Protein AF-0000000076760784 (afdb_homodimer)

InterPro domains:
  IPR011437 Domain of unknown function DUF1540 [PF07561] (29-71)

Organism: NCBI:txid411473

Secondary structure (DSSP, 8-state):
---------------S---------EEEEEE--TTBTTEETTTTEE-SS-EEEEESSSS--SGGGEEETT--B---TT-/---------------S---------EEEEEE--TTBTTEETTTTEE-SS-EEEEESSSS--SGGGEEETT--B---TT-

Solvent-accessible surface area (backbone atoms only — not comparable to full-atom values): 9172 Å² total; per-residue (Å²): 135,80,86,72,85,75,78,80,75,73,73,74,73,71,74,60,84,57,77,56,64,78,52,46,75,22,83,38,34,29,21,68,36,67,49,25,58,47,30,34,69,90,74,32,21,21,21,48,74,53,40,36,33,32,52,89,47,97,74,50,74,50,32,71,33,21,13,32,67,62,57,37,54,40,75,51,79,81,111,133,82,86,75,83,74,79,80,75,73,73,73,72,70,73,59,83,58,77,56,64,77,52,48,73,23,84,36,34,29,22,68,36,67,48,25,57,46,30,34,69,88,74,31,21,22,23,48,74,53,42,37,34,33,51,90,46,96,76,50,74,50,33,70,33,22,13,33,68,63,56,36,52,41,75,53,75,80,110

Radius of gyration: 18.4 Å; Cα contacts (8 Å, |Δi|>4): 297; chains: 2; bounding box: 39×58×46 Å

Foldseek 3Di:
DPDDPPDDPDPPPPPPVPVVVQLPFDPVAFACPPQFPQAPPVRRTGSDPDWDKAAPDPDDPDCVRIDTPNGDGPPPPPD/DPDDPPDDPDPPVPPPVPVVVQLPFDPVAFACPPQFPQAPPVRRGGSDPDWDKAAPDPDDPDCVRIDTPNGDGPPPPPD

pLDDT: mean 73.34, std 26.41, range [21.55, 97.25]

Sequence (158 aa):
MYRSPEPAAVTSFRTGAIIMEIKKKNSNIHCSVTQCKHNMVSENYCGLDCICVGTHESNPTVPECTNCDSFVKRCGTECMYRSPEPAAVTSFRTGAIIMEIKKKNSNIHCSVTQCKHNMVSENYCGLDCICVGTHESNPTVPECTNCDSFVKRCGTEC

Structure (mmCIF, N/CA/C/O backbone):
data_AF-0000000076760784-model_v1
#
loop_
_entity.id
_entity.type
_entity.pdbx_description
1 polymer 'DUF1540 domain-containing protein'
#
loop_
_atom_site.group_PDB
_atom_site.id
_atom_site.type_symbol
_atom_site.label_atom_id
_atom_site.label_alt_id
_atom_site.label_comp_id
_atom_site.label_asym_id
_atom_site.label_entity_id
_atom_site.label_seq_id
_atom_site.pdbx_PDB_ins_code
_atom_site.Cartn_x
_atom_site.Cartn_y
_atom_site.Cartn_z
_atom_site.occupancy
_atom_site.B_iso_or_equiv
_atom_site.auth_seq_id
_atom_site.auth_comp_id
_atom_site.auth_asym_id
_atom_site.auth_atom_id
_atom_site.pdbx_PDB_model_num
ATOM 1 N N . MET A 1 1 ? 0.09 34 -14.609 1 21.55 1 MET A N 1
ATOM 2 C CA . MET A 1 1 ? 0.521 33.844 -13.219 1 21.55 1 MET A CA 1
ATOM 3 C C . MET A 1 1 ? 0.169 32.469 -12.68 1 21.55 1 MET A C 1
ATOM 5 O O . MET A 1 1 ? -0.96 32 -12.836 1 21.55 1 MET A O 1
ATOM 9 N N . TYR A 1 2 ? 1.064 31.469 -12.578 1 28.69 2 TYR A N 1
ATOM 10 C CA . TYR A 1 2 ? 1.236 30.062 -12.203 1 28.69 2 TYR A CA 1
ATOM 11 C C . TYR A 1 2 ? 0.75 29.812 -10.781 1 28.69 2 TYR A C 1
ATOM 13 O O . TYR A 1 2 ? 0.917 30.672 -9.906 1 28.69 2 TYR A O 1
ATOM 21 N N . ARG A 1 3 ? -0.452 29.469 -10.594 1 30.78 3 ARG A N 1
ATOM 22 C CA . ARG A 1 3 ? -1.191 29.344 -9.336 1 30.78 3 ARG A CA 1
ATOM 23 C C . ARG A 1 3 ? -0.294 28.828 -8.219 1 30.78 3 ARG A C 1
ATOM 25 O O . ARG A 1 3 ? 0.49 27.891 -8.43 1 30.78 3 ARG A O 1
ATOM 32 N N . SER A 1 4 ? -0.049 29.688 -7.086 1 31.22 4 SER A N 1
ATOM 33 C CA . SER A 1 4 ? 0.659 29.797 -5.816 1 31.22 4 SER A CA 1
ATOM 34 C C . SER A 1 4 ? 0.425 28.562 -4.949 1 31.22 4 SER A C 1
ATOM 36 O O . SER A 1 4 ? -0.651 27.969 -4.992 1 31.22 4 SER A O 1
ATOM 38 N N . PRO A 1 5 ? 1.428 27.953 -4.438 1 36.75 5 PRO A N 1
ATOM 39 C CA . PRO A 1 5 ? 1.461 26.922 -3.387 1 36.75 5 PRO A CA 1
ATOM 40 C C . PRO A 1 5 ? 0.648 27.328 -2.154 1 36.75 5 PRO A C 1
ATOM 42 O O . PRO A 1 5 ? 0.978 28.297 -1.481 1 36.75 5 PRO A O 1
ATOM 45 N N . GLU A 1 6 ? -0.673 27.594 -2.18 1 36.47 6 GLU A N 1
ATOM 46 C CA . GLU A 1 6 ? -1.402 28.094 -1.02 1 36.47 6 GLU A CA 1
ATOM 47 C C . GLU A 1 6 ? -0.822 27.547 0.279 1 36.47 6 GLU A C 1
ATOM 49 O O . GLU A 1 6 ? -0.207 26.484 0.283 1 36.47 6 GLU A O 1
ATOM 54 N N . PRO A 1 7 ? -0.86 28.453 1.43 1 38.97 7 PRO A N 1
ATOM 55 C CA . PRO A 1 7 ? -0.287 28.422 2.777 1 38.97 7 PRO A CA 1
ATOM 56 C C . PRO A 1 7 ? -0.476 27.078 3.477 1 38.97 7 PRO A C 1
ATOM 58 O O . PRO A 1 7 ? -1.351 26.297 3.092 1 38.97 7 PRO A O 1
ATOM 61 N N . ALA A 1 8 ? 0.442 26.812 4.402 1 39.56 8 ALA A N 1
ATOM 62 C CA . ALA A 1 8 ? 0.687 25.797 5.426 1 39.56 8 ALA A CA 1
ATOM 63 C C . ALA A 1 8 ? -0.533 25.625 6.328 1 39.56 8 ALA A C 1
ATOM 65 O O . ALA A 1 8 ? -0.935 26.562 7.027 1 39.56 8 ALA A O 1
ATOM 66 N N . ALA A 1 9 ? -1.679 25.156 5.895 1 37.31 9 ALA A N 1
ATOM 67 C CA . ALA A 1 9 ? -2.775 24.938 6.832 1 37.31 9 ALA A CA 1
ATOM 68 C C . ALA A 1 9 ? -2.244 24.609 8.227 1 37.31 9 ALA A C 1
ATOM 70 O O . ALA A 1 9 ? -1.398 23.734 8.383 1 37.31 9 ALA A O 1
ATOM 71 N N . VAL A 1 10 ? -2.295 25.656 9.047 1 37.97 10 VAL A N 1
ATOM 72 C CA . VAL A 1 10 ? -2.1 25.547 10.492 1 37.97 10 VAL A CA 1
ATOM 73 C C . VAL A 1 10 ? -2.832 24.328 11.023 1 37.97 10 VAL A C 1
ATOM 75 O O . VAL A 1 10 ? -3.934 24 10.57 1 37.97 10 VAL A O 1
ATOM 78 N N . THR A 1 11 ? -2.141 23.281 11.211 1 36.81 11 THR A N 1
ATOM 79 C CA . THR A 1 11 ? -2.555 22.094 11.953 1 36.81 11 THR A CA 1
ATOM 80 C C . THR A 1 11 ? -3.309 22.469 13.219 1 36.81 11 THR A C 1
ATOM 82 O O . THR A 1 11 ? -2.721 23.031 14.148 1 36.81 11 THR A O 1
ATOM 85 N N . SER A 1 12 ? -4.359 23.312 13.133 1 33.97 12 SER A N 1
ATOM 86 C CA . SER A 1 12 ? -5.105 23.328 14.391 1 33.97 12 SER A CA 1
ATOM 87 C C . SER A 1 12 ? -5.172 21.938 15.016 1 33.97 12 SER A C 1
ATOM 89 O O . SER A 1 12 ? -5.703 21 14.406 1 33.97 12 SER A O 1
ATOM 91 N N . PHE A 1 13 ? -4.238 21.719 15.867 1 37.62 13 PHE A N 1
ATOM 92 C CA . PHE A 1 13 ? -4.215 20.594 16.797 1 37.62 13 PHE A CA 1
ATOM 93 C C . PHE A 1 13 ? -5.555 20.438 17.5 1 37.62 13 PHE A C 1
ATOM 95 O O . PHE A 1 13 ? -5.836 21.141 18.469 1 37.62 13 PHE A O 1
ATOM 102 N N . ARG A 1 14 ? -6.789 20.672 17.016 1 36 14 ARG A N 1
ATOM 103 C CA . ARG A 1 14 ? -7.914 20.391 17.891 1 36 14 ARG A CA 1
ATOM 104 C C . ARG A 1 14 ? -7.641 19.141 18.734 1 36 14 ARG A C 1
ATOM 106 O O . ARG A 1 14 ? -7.184 18.125 18.219 1 36 14 ARG A O 1
ATOM 113 N N . THR A 1 15 ? -7.371 19.328 20 1 40.12 15 THR A N 1
ATOM 114 C CA . THR A 1 15 ? -7.254 18.453 21.172 1 40.12 15 THR A CA 1
ATOM 115 C C . THR A 1 15 ? -8.273 17.328 21.109 1 40.12 15 THR A C 1
ATOM 117 O O . THR A 1 15 ? -8.656 16.766 22.141 1 40.12 15 THR A O 1
ATOM 120 N N . GLY A 1 16 ? -9.367 17.672 20.344 1 38.06 16 GLY A N 1
ATOM 121 C CA . GLY A 1 16 ? -10.32 16.594 20.562 1 38.06 16 GLY A CA 1
ATOM 122 C C . GLY A 1 16 ? -9.664 15.234 20.719 1 38.06 16 GLY A C 1
ATOM 123 O O . GLY A 1 16 ? -8.508 15.047 20.328 1 38.06 16 GLY A O 1
ATOM 124 N N . ALA A 1 17 ? -10.195 14.484 21.734 1 35.91 17 ALA A N 1
ATOM 125 C CA . ALA A 1 17 ? -9.797 13.125 22.078 1 35.91 17 ALA A CA 1
ATOM 126 C C . ALA A 1 17 ? -9.445 12.312 20.844 1 35.91 17 ALA A C 1
ATOM 128 O O . ALA A 1 17 ? -10.336 11.75 20.188 1 35.91 17 ALA A O 1
ATOM 129 N N . ILE A 1 18 ? -9 13.055 19.891 1 37.06 18 ILE A N 1
ATOM 130 C CA . ILE A 1 18 ? -8.656 12.352 18.656 1 37.06 18 ILE A CA 1
ATOM 131 C C . ILE A 1 18 ? -8.141 10.953 18.969 1 37.06 18 ILE A C 1
ATOM 133 O O . ILE A 1 18 ? -7.164 10.805 19.719 1 37.06 18 ILE A O 1
ATOM 137 N N . ILE A 1 19 ? -8.906 10.125 19.375 1 39.19 19 ILE A N 1
ATOM 138 C CA . ILE A 1 19 ? -8.492 8.727 19.344 1 39.19 19 ILE A CA 1
ATOM 139 C C . ILE A 1 19 ? -7.32 8.555 18.375 1 39.19 19 ILE A C 1
ATOM 141 O O . ILE A 1 19 ? -7.504 8.57 17.156 1 39.19 19 ILE A O 1
ATOM 145 N N . MET A 1 20 ? -6.387 9.555 18.406 1 39 20 MET A N 1
ATOM 146 C CA . MET A 1 20 ? -5.109 9.422 17.719 1 39 20 MET A CA 1
ATOM 147 C C . MET A 1 2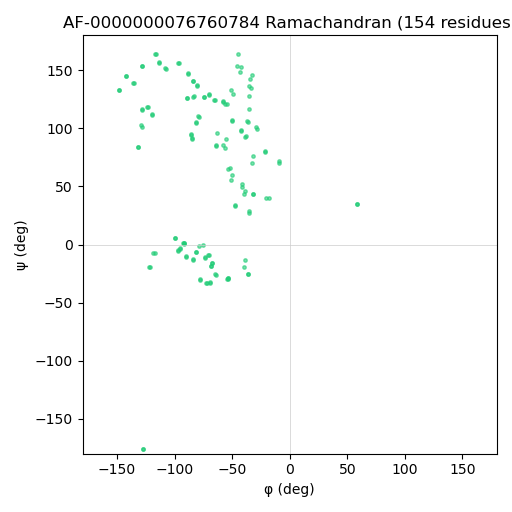0 ? -4.641 7.969 17.703 1 39 20 MET A C 1
ATOM 149 O O . MET A 1 20 ? -4.129 7.469 18.703 1 39 20 MET A O 1
ATOM 153 N N . GLU A 1 21 ? -5.504 7.176 17.453 1 45.44 21 GLU A N 1
ATOM 154 C CA . GLU A 1 21 ? -4.922 5.836 17.406 1 45.44 21 GLU A CA 1
ATOM 155 C C . GLU A 1 21 ? -3.414 5.902 17.156 1 45.44 21 GLU A C 1
ATOM 157 O O . GLU A 1 21 ? -2.955 6.621 16.266 1 45.44 21 GLU A O 1
ATOM 162 N N . ILE A 1 22 ? -2.693 6.195 18.375 1 51.56 22 ILE A N 1
ATOM 163 C CA . ILE A 1 22 ? -1.238 6.109 18.406 1 51.56 22 ILE A CA 1
ATOM 164 C C . ILE A 1 22 ? -0.731 5.477 17.109 1 51.56 22 ILE A C 1
ATOM 166 O O . ILE A 1 22 ? -0.887 4.273 16.906 1 51.56 22 ILE A O 1
ATOM 170 N N . LYS A 1 23 ? -0.874 6.312 16.125 1 59.5 23 LYS A N 1
ATOM 171 C CA . LYS A 1 23 ? -0.342 5.844 14.844 1 59.5 23 LYS A CA 1
ATOM 172 C C . LYS A 1 23 ? 1.137 5.484 14.961 1 59.5 23 LYS A C 1
ATOM 174 O O . LYS A 1 23 ? 1.957 6.332 15.328 1 59.5 23 LYS A O 1
ATOM 179 N N . LYS A 1 24 ? 1.375 4.258 15.445 1 74.31 24 LYS A N 1
ATOM 180 C CA . LYS A 1 24 ? 2.742 3.746 15.391 1 74.31 24 LYS A CA 1
ATOM 181 C C . LYS A 1 24 ? 3.281 3.766 13.961 1 74.31 24 LYS A C 1
ATOM 183 O O . LYS A 1 24 ? 2.527 3.582 13.008 1 74.31 24 LYS A O 1
ATOM 188 N N . LYS A 1 25 ? 4.293 4.465 13.914 1 87.31 25 LYS A N 1
ATOM 189 C CA . LYS A 1 25 ? 5.023 4.496 12.656 1 87.31 25 LYS A CA 1
ATOM 190 C C . LYS A 1 25 ? 5.289 3.084 12.141 1 87.31 25 LYS A C 1
ATOM 192 O O . LYS A 1 25 ? 5.961 2.291 12.797 1 87.31 25 LYS A O 1
ATOM 197 N N . ASN A 1 26 ? 4.57 2.777 11.156 1 92.5 26 ASN A N 1
ATOM 198 C CA . ASN A 1 26 ? 4.875 1.502 10.523 1 92.5 26 ASN A CA 1
ATOM 199 C C . ASN A 1 26 ? 6.047 1.627 9.555 1 92.5 26 ASN A C 1
ATOM 201 O O . ASN A 1 26 ? 5.91 2.211 8.477 1 92.5 26 ASN A O 1
ATOM 205 N N . SER A 1 27 ? 7.117 1.163 9.922 1 93.25 27 SER A N 1
ATOM 206 C CA . SER A 1 27 ? 8.328 1.28 9.109 1 93.25 27 SER A CA 1
ATOM 207 C C . SER A 1 27 ? 8.25 0.396 7.871 1 93.25 27 SER A C 1
ATOM 209 O O . SER A 1 27 ? 9.094 0.501 6.977 1 93.25 27 SER A O 1
ATOM 211 N N . ASN A 1 28 ? 7.273 -0.406 7.824 1 94.69 28 ASN A N 1
ATOM 212 C CA . ASN A 1 28 ? 7.137 -1.306 6.684 1 94.69 28 ASN A CA 1
ATOM 213 C C . ASN A 1 28 ? 6.309 -0.675 5.566 1 94.69 28 ASN A C 1
ATOM 215 O O . ASN A 1 28 ? 6.309 -1.161 4.434 1 94.69 28 ASN A O 1
ATOM 219 N N . ILE A 1 29 ? 5.688 0.431 5.906 1 95.44 29 ILE A N 1
ATOM 220 C CA . ILE A 1 29 ? 4.801 1.056 4.93 1 95.44 29 ILE A CA 1
ATOM 221 C C . ILE A 1 29 ? 5.156 2.533 4.777 1 95.44 29 ILE A C 1
ATOM 223 O O . ILE A 1 29 ? 4.824 3.35 5.637 1 95.44 29 ILE A O 1
ATOM 227 N N . HIS A 1 30 ? 5.863 2.814 3.705 1 96.19 30 HIS A N 1
ATOM 228 C CA . HIS A 1 30 ? 6.102 4.215 3.367 1 96.19 30 HIS A CA 1
ATOM 229 C C . HIS A 1 30 ? 4.918 4.805 2.607 1 96.19 30 HIS A C 1
ATOM 231 O O . HIS A 1 30 ? 4.41 4.191 1.665 1 96.19 30 HIS A O 1
ATOM 237 N N . CYS A 1 31 ? 4.422 5.836 3.01 1 94.75 31 CYS A N 1
ATOM 238 C CA . CYS A 1 31 ? 3.293 6.508 2.377 1 94.75 31 CYS A CA 1
ATOM 239 C C . CYS A 1 31 ? 3.643 7.949 2.023 1 94.75 31 CYS A C 1
ATOM 241 O O . CYS A 1 31 ? 4.016 8.734 2.896 1 94.75 31 CYS A O 1
ATOM 243 N N . SER A 1 32 ? 3.631 8.359 0.787 1 94.12 32 SER A N 1
ATOM 244 C CA . SER A 1 32 ? 3.941 9.719 0.347 1 94.12 32 SER A CA 1
ATOM 245 C C . SER A 1 32 ? 2.672 10.516 0.079 1 94.12 32 SER A C 1
ATOM 247 O O . SER A 1 32 ? 2.732 11.625 -0.453 1 94.12 32 SER A O 1
ATOM 249 N N . VAL A 1 33 ? 1.577 9.922 0.388 1 94.12 33 VAL A N 1
ATOM 250 C CA . VAL A 1 33 ? 0.294 10.586 0.19 1 94.12 33 VAL A CA 1
ATOM 251 C C . VAL A 1 33 ? -0.033 11.453 1.406 1 94.12 33 VAL A C 1
ATOM 253 O O . VAL A 1 33 ? -0.596 10.961 2.389 1 94.12 33 VAL A O 1
ATOM 256 N N . THR A 1 34 ? 0.268 12.641 1.379 1 90.94 34 THR A N 1
ATOM 257 C CA . THR A 1 34 ? 0.113 13.547 2.512 1 90.94 34 THR A CA 1
ATOM 258 C C . THR A 1 34 ? -1.363 13.789 2.814 1 90.94 34 THR A C 1
ATOM 260 O O . THR A 1 34 ? -1.715 14.219 3.914 1 90.94 34 THR A O 1
ATOM 263 N N . GLN A 1 35 ? -2.213 13.492 1.825 1 90.12 35 GLN A N 1
ATOM 264 C CA . GLN A 1 35 ? -3.65 13.688 1.991 1 90.12 35 GLN A CA 1
ATOM 265 C C . GLN A 1 35 ? -4.277 12.516 2.744 1 90.12 35 GLN A C 1
ATOM 267 O O . GLN A 1 35 ? -5.445 12.578 3.135 1 90.12 35 GLN A O 1
ATOM 272 N N . CYS A 1 36 ? -3.508 11.516 2.994 1 91.88 36 CYS A N 1
ATOM 273 C CA . CYS A 1 36 ? -4.012 10.352 3.719 1 91.88 36 CYS A CA 1
ATOM 274 C C . CYS A 1 36 ? -4.039 10.617 5.219 1 91.88 36 CYS A C 1
ATOM 276 O O . CYS A 1 36 ? -3.078 11.156 5.777 1 91.88 36 CYS A O 1
ATOM 278 N N . LYS A 1 37 ? -5.062 10.227 5.84 1 89.5 37 LYS A N 1
ATOM 279 C CA . LYS A 1 37 ? -5.242 10.414 7.273 1 89.5 37 LYS A CA 1
ATOM 280 C C . LYS A 1 37 ? -4.203 9.625 8.062 1 89.5 37 LYS A C 1
ATOM 282 O O . LYS A 1 37 ? -3.824 10.023 9.172 1 89.5 37 LYS A O 1
ATOM 287 N N . HIS A 1 38 ? -3.697 8.594 7.508 1 92.12 38 HIS A N 1
ATOM 288 C CA . HIS A 1 38 ? -2.775 7.699 8.203 1 92.12 38 HIS A CA 1
ATOM 289 C C . HIS A 1 38 ? -1.326 8.039 7.871 1 92.12 38 HIS A C 1
ATOM 291 O O . HIS A 1 38 ? -0.401 7.457 8.445 1 92.12 38 HIS A O 1
ATOM 297 N N . ASN A 1 39 ? -1.159 8.992 6.949 1 92.25 39 ASN A N 1
ATOM 298 C CA . ASN A 1 39 ? 0.187 9.391 6.559 1 92.25 39 ASN A CA 1
ATOM 299 C C . ASN A 1 39 ? 0.85 10.25 7.633 1 92.25 39 ASN A C 1
ATOM 301 O O . ASN A 1 39 ? 0.244 11.195 8.133 1 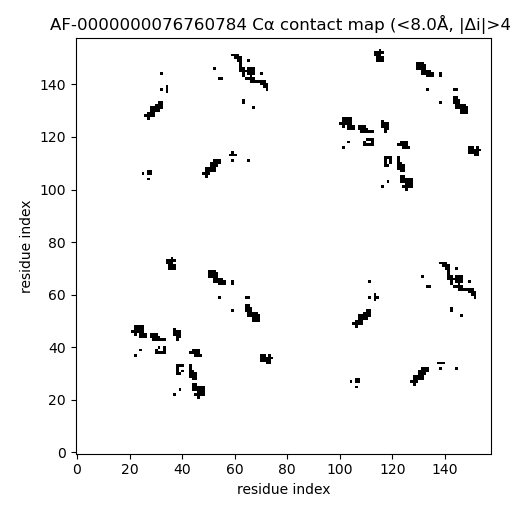92.25 39 ASN A O 1
ATOM 305 N N . MET A 1 40 ? 1.966 9.781 7.957 1 89.44 40 MET A N 1
ATOM 306 C CA . MET A 1 40 ? 2.793 10.633 8.805 1 89.44 40 MET A CA 1
ATOM 307 C C . MET A 1 40 ? 3.598 11.625 7.969 1 89.44 40 MET A C 1
ATOM 309 O O . MET A 1 40 ? 4.703 11.312 7.523 1 89.44 40 MET A O 1
ATOM 313 N N . VAL A 1 41 ? 3.059 12.719 7.758 1 84.19 41 VAL A N 1
ATOM 314 C CA . VAL A 1 41 ? 3.52 13.734 6.812 1 84.19 41 VAL A CA 1
ATOM 315 C C . VAL A 1 41 ? 4.98 14.078 7.094 1 84.19 41 VAL A C 1
ATOM 317 O O . VAL A 1 41 ? 5.754 14.328 6.168 1 84.19 41 VAL A O 1
ATOM 320 N N . SER A 1 42 ? 5.348 13.969 8.273 1 85.19 42 SER A N 1
ATOM 321 C CA . SER A 1 42 ? 6.711 14.328 8.648 1 85.19 42 SER A CA 1
ATOM 322 C C . SER A 1 42 ? 7.695 13.227 8.266 1 85.19 42 SER A C 1
ATOM 324 O O . SER A 1 42 ? 8.844 13.508 7.914 1 85.19 42 SER A O 1
ATOM 326 N N . GLU A 1 43 ? 7.305 11.984 8.258 1 87.44 43 GLU A N 1
ATOM 327 C CA . GLU A 1 43 ? 8.219 10.867 8.031 1 87.44 43 GLU A CA 1
ATOM 328 C C . GLU A 1 43 ? 7.848 10.102 6.758 1 87.44 43 GLU A C 1
ATOM 330 O O . GLU A 1 43 ? 8.656 9.328 6.238 1 87.44 43 GLU A O 1
ATOM 335 N N . ASN A 1 44 ? 6.77 10.398 6.145 1 91.75 44 ASN A N 1
ATOM 336 C CA . ASN A 1 44 ? 6.273 9.703 4.965 1 91.75 44 ASN A CA 1
ATOM 337 C C . ASN A 1 44 ? 6.066 8.219 5.238 1 91.75 44 ASN A C 1
ATOM 339 O O . ASN A 1 44 ? 6.457 7.375 4.426 1 91.75 44 ASN A O 1
ATOM 343 N N . TYR A 1 45 ? 5.676 7.879 6.387 1 94.06 45 TYR A N 1
ATOM 344 C CA . TYR A 1 45 ? 5.301 6.523 6.773 1 94.06 45 TYR A CA 1
ATOM 345 C C . TYR A 1 45 ? 3.814 6.441 7.098 1 94.06 45 TYR A C 1
ATOM 347 O O . TYR A 1 45 ? 3.17 7.461 7.352 1 94.06 45 TYR A O 1
ATOM 355 N N . CYS A 1 46 ? 3.359 5.262 6.977 1 93.5 46 CYS A N 1
ATOM 356 C CA . CYS A 1 46 ? 1.969 5.016 7.34 1 93.5 46 CYS A CA 1
ATOM 357 C C . CYS A 1 46 ? 1.834 4.773 8.836 1 93.5 46 CYS A C 1
ATOM 359 O O . CYS A 1 46 ? 2.68 4.113 9.445 1 93.5 46 CYS A O 1
ATOM 361 N N . GLY A 1 47 ? 0.858 5.266 9.391 1 92.5 47 GLY A N 1
ATOM 362 C CA . GLY A 1 47 ? 0.635 5.102 10.82 1 92.5 47 GLY A CA 1
ATOM 363 C C . GLY A 1 47 ? -0.221 3.895 11.156 1 92.5 47 GLY A C 1
ATOM 364 O O . GLY A 1 47 ? -0.426 3.582 12.336 1 92.5 47 GLY A O 1
ATOM 365 N N . LEU A 1 48 ? -0.618 3.168 10.125 1 92.94 48 LEU A N 1
ATOM 366 C CA . LEU A 1 48 ? -1.426 1.975 10.352 1 92.94 48 LEU A CA 1
ATOM 367 C C . LEU A 1 48 ? -0.54 0.752 10.57 1 92.94 48 LEU A C 1
ATOM 369 O O . LEU A 1 48 ? 0.589 0.704 10.078 1 92.94 48 LEU A O 1
ATOM 373 N N . ASP A 1 49 ? -0.96 -0.178 11.375 1 91.62 49 ASP A N 1
ATOM 374 C CA . ASP A 1 49 ? -0.218 -1.414 11.602 1 91.62 49 ASP A CA 1
ATOM 375 C C . ASP A 1 49 ? -0.242 -2.303 10.359 1 91.62 49 ASP A C 1
ATOM 377 O O . ASP A 1 49 ? 0.705 -3.049 10.102 1 91.62 49 ASP A O 1
ATOM 381 N N . CYS A 1 50 ? -1.354 -2.191 9.68 1 93.69 50 CYS A N 1
ATOM 382 C CA . CYS A 1 50 ? -1.517 -3.012 8.484 1 93.69 50 CYS A CA 1
ATOM 383 C C . CYS A 1 50 ? -2.371 -2.299 7.441 1 93.69 50 CYS A C 1
ATOM 385 O O . CYS A 1 50 ? -3.336 -1.614 7.789 1 93.69 50 CYS A O 1
ATOM 387 N N . ILE A 1 51 ? -1.899 -2.324 6.258 1 96 51 ILE A N 1
ATOM 388 C CA . ILE A 1 51 ? -2.693 -1.757 5.176 1 96 51 ILE A CA 1
ATOM 389 C C . ILE A 1 51 ? -3.059 -2.852 4.176 1 96 51 ILE A C 1
ATOM 391 O O . ILE A 1 51 ? -2.555 -3.973 4.262 1 96 51 ILE A O 1
ATOM 395 N N . CYS A 1 52 ? -4.055 -2.547 3.318 1 96.06 52 CYS A N 1
ATOM 396 C CA . CYS A 1 52 ? -4.465 -3.471 2.268 1 96.06 52 CYS A CA 1
ATOM 397 C C . CYS A 1 52 ? -4.285 -2.844 0.89 1 96.06 52 CYS A C 1
ATOM 399 O O . CYS A 1 52 ? -4.84 -1.776 0.613 1 96.06 52 CYS A O 1
ATOM 401 N N . VAL A 1 53 ? -3.332 -3.424 0.173 1 97.12 53 VAL A N 1
ATOM 402 C CA . VAL A 1 53 ? -3.121 -2.98 -1.2 1 97.12 53 VAL A CA 1
ATOM 403 C C . VAL A 1 53 ? -3.998 -3.795 -2.148 1 97.12 53 VAL A C 1
ATOM 405 O O . VAL A 1 53 ? -4.004 -5.027 -2.094 1 97.12 53 VAL A O 1
ATOM 408 N N . GLY A 1 54 ? -4.75 -3.102 -2.918 1 96.38 54 GLY A N 1
ATOM 409 C CA . GLY A 1 54 ? -5.602 -3.746 -3.906 1 96.38 54 GLY A CA 1
ATOM 410 C C . GLY A 1 54 ? -5.418 -3.189 -5.305 1 96.38 54 GLY A C 1
ATOM 411 O O . GLY A 1 54 ? -4.453 -2.467 -5.57 1 96.38 54 GLY A O 1
ATOM 412 N N . THR A 1 55 ? -6.18 -3.662 -6.168 1 95.69 55 THR A N 1
ATOM 413 C CA . THR A 1 55 ? -6.172 -3.199 -7.555 1 95.69 55 THR A CA 1
ATOM 414 C C . THR A 1 55 ? -7.598 -3.002 -8.062 1 95.69 55 THR A C 1
ATOM 416 O O . THR A 1 55 ? -8.516 -3.713 -7.652 1 95.69 55 THR A O 1
ATOM 419 N N . HIS A 1 56 ? -7.84 -1.966 -8.797 1 93.62 56 HIS A N 1
ATOM 420 C CA . HIS A 1 56 ? -9.141 -1.704 -9.398 1 93.62 56 HIS A CA 1
ATOM 421 C C . HIS A 1 56 ? -9.195 -2.219 -10.836 1 93.62 56 HIS A C 1
ATOM 423 O O . HIS A 1 56 ? -10.227 -2.111 -11.5 1 93.62 56 HIS A O 1
ATOM 429 N N . GLU A 1 57 ? -8.062 -2.727 -1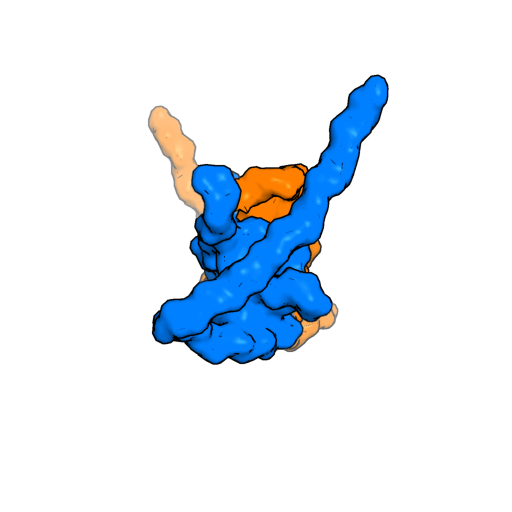1.25 1 92.12 57 GLU A N 1
ATOM 430 C CA . GLU A 1 57 ? -7.961 -3.32 -12.578 1 92.12 57 GLU A CA 1
ATOM 431 C C . GLU A 1 57 ? -7.844 -4.84 -12.5 1 92.12 57 GLU A C 1
ATOM 433 O O . GLU A 1 57 ? -7.406 -5.379 -11.484 1 92.12 57 GLU A O 1
ATOM 438 N N . SER A 1 58 ? -8.297 -5.57 -13.523 1 88.81 58 SER A N 1
ATOM 439 C CA . SER A 1 58 ? -8.227 -7.027 -13.555 1 88.81 58 SER A CA 1
ATOM 440 C C . SER A 1 58 ? -6.793 -7.508 -13.773 1 88.81 58 SER A C 1
ATOM 442 O O . SER A 1 58 ? -6.41 -8.578 -13.305 1 88.81 58 SER A O 1
ATOM 444 N N . ASN A 1 59 ? -6.035 -6.699 -14.555 1 90.62 59 ASN A N 1
ATOM 445 C CA . ASN A 1 59 ? -4.648 -7.043 -14.859 1 90.62 59 ASN A CA 1
ATOM 446 C C . ASN A 1 59 ? -3.719 -5.852 -14.641 1 90.62 59 ASN A C 1
ATOM 448 O O . ASN A 1 59 ? -3.352 -5.16 -15.594 1 90.62 59 ASN A O 1
ATOM 452 N N . PRO A 1 60 ? -3.336 -5.723 -13.344 1 93.88 60 PRO A N 1
ATOM 453 C CA . PRO A 1 60 ? -2.439 -4.598 -13.07 1 93.88 60 PRO A CA 1
ATOM 454 C C . PRO A 1 60 ? -1.043 -4.805 -13.656 1 93.88 60 PRO A C 1
ATOM 456 O O . PRO A 1 60 ? -0.445 -5.867 -13.477 1 93.88 60 PRO A O 1
ATOM 459 N N . THR A 1 61 ? -0.478 -3.797 -14.438 1 92.31 61 THR A N 1
ATOM 460 C CA . THR A 1 61 ? 0.843 -3.883 -15.047 1 92.31 61 THR A CA 1
ATOM 461 C C . THR A 1 61 ? 1.732 -2.734 -14.578 1 92.31 61 THR A C 1
ATOM 463 O O . THR A 1 61 ? 2.953 -2.779 -14.75 1 92.31 61 THR A O 1
ATOM 466 N N . VAL A 1 62 ? 0.967 -1.699 -14.062 1 93.5 62 VAL A N 1
ATOM 467 C CA . VAL A 1 62 ? 1.682 -0.525 -13.57 1 93.5 62 VAL A CA 1
ATOM 468 C C . VAL A 1 62 ? 1.227 -0.198 -12.156 1 93.5 62 VAL A C 1
ATOM 470 O O . VAL A 1 62 ? 0.158 -0.635 -11.719 1 93.5 62 VAL A O 1
ATOM 473 N N . PRO A 1 63 ? 2.016 0.429 -11.312 1 96.31 63 PRO A N 1
ATOM 474 C CA . PRO A 1 63 ? 1.669 0.779 -9.93 1 96.31 63 PRO A CA 1
ATOM 475 C C . PRO A 1 63 ? 0.363 1.564 -9.828 1 96.31 63 PRO A C 1
ATOM 477 O O . PRO A 1 63 ? -0.363 1.438 -8.844 1 96.31 63 PRO A O 1
ATOM 480 N N . GLU A 1 64 ? 0.056 2.34 -10.938 1 95.12 64 GLU A N 1
ATOM 481 C CA . GLU A 1 64 ? -1.132 3.189 -10.93 1 95.12 64 GLU A CA 1
ATOM 482 C C . GLU A 1 64 ? -2.408 2.352 -10.922 1 95.12 64 GLU A C 1
ATOM 484 O O . GLU A 1 64 ? -3.486 2.855 -10.602 1 95.12 64 GLU A O 1
ATOM 489 N N . CYS A 1 65 ? -2.225 1.037 -11.273 1 95.19 65 CYS A N 1
ATOM 490 C CA . CYS A 1 65 ? -3.377 0.141 -11.273 1 95.19 65 CYS A CA 1
ATOM 491 C C . CYS A 1 65 ? -3.643 -0.401 -9.875 1 95.19 65 CYS A C 1
ATOM 493 O O . CYS A 1 65 ? -4.699 -0.983 -9.617 1 95.19 65 CYS A O 1
ATOM 495 N N . THR A 1 66 ? -2.699 -0.222 -8.984 1 97.19 66 THR A N 1
ATOM 496 C CA . THR A 1 66 ? -2.873 -0.665 -7.605 1 97.19 66 THR A CA 1
ATOM 497 C C . THR A 1 66 ? -3.354 0.485 -6.723 1 97.19 66 THR A C 1
ATOM 499 O O . THR A 1 66 ? -3.287 1.649 -7.125 1 97.19 66 THR A O 1
ATOM 502 N N . ASN A 1 67 ? -3.951 0.202 -5.699 1 96.56 67 ASN A N 1
ATOM 503 C CA . ASN A 1 67 ? -4.43 1.22 -4.77 1 96.56 67 ASN A CA 1
ATOM 504 C C . ASN A 1 67 ? -4.285 0.767 -3.32 1 96.56 67 ASN A C 1
ATOM 506 O O . ASN A 1 67 ? -4.277 -0.433 -3.039 1 96.56 67 ASN A O 1
ATOM 510 N N . CYS A 1 68 ? -4.016 1.648 -2.533 1 97 68 CYS A N 1
ATOM 511 C CA . CYS A 1 68 ? -4.078 1.386 -1.101 1 97 68 CYS A CA 1
ATOM 512 C C . CYS A 1 68 ? -5.52 1.436 -0.6 1 97 68 CYS A C 1
ATOM 514 O O . CYS A 1 68 ? -6.117 2.51 -0.527 1 97 68 CYS A O 1
ATOM 516 N N . ASP A 1 69 ? -6.039 0.323 -0.235 1 96.5 69 ASP A N 1
ATOM 517 C CA . ASP A 1 69 ? -7.426 0.244 0.214 1 96.5 69 ASP A CA 1
ATOM 518 C C . ASP A 1 69 ? -7.586 0.837 1.612 1 96.5 69 ASP A C 1
ATOM 520 O O . ASP A 1 69 ? -8.703 1.101 2.057 1 96.5 69 ASP A O 1
ATOM 524 N N . SER A 1 70 ? -6.512 1.101 2.297 1 95.25 70 SER A N 1
ATOM 525 C CA . SER A 1 70 ? -6.527 1.686 3.633 1 95.25 70 SER A CA 1
ATOM 526 C C . SER A 1 70 ? -6.438 3.207 3.572 1 95.25 70 SER A C 1
ATOM 528 O O . SER A 1 70 ? -6.457 3.877 4.605 1 95.25 70 SER A O 1
ATOM 530 N N . PHE A 1 71 ? -6.387 3.711 2.32 1 94.44 71 PHE A N 1
ATOM 531 C CA . PHE A 1 71 ? -6.305 5.156 2.145 1 94.44 71 PHE A CA 1
ATOM 532 C C . PHE A 1 71 ? -7.574 5.836 2.65 1 94.44 71 PHE A C 1
ATOM 534 O O . PHE A 1 71 ? -8.688 5.41 2.324 1 94.44 71 PHE A O 1
ATOM 541 N N . VAL A 1 72 ? -7.402 6.762 3.539 1 91.94 72 VAL A N 1
ATOM 542 C CA . VAL A 1 72 ? -8.484 7.598 4.047 1 91.94 72 VAL A CA 1
ATOM 543 C C . VAL A 1 72 ? -8.102 9.07 3.93 1 91.94 72 VAL A C 1
ATOM 545 O O . VAL A 1 72 ? -7.066 9.492 4.445 1 91.94 72 VAL A O 1
ATOM 548 N N . LYS A 1 73 ? -8.93 9.656 3.092 1 90.38 73 LYS A N 1
ATOM 549 C CA . LYS A 1 73 ? -8.648 11.078 2.92 1 90.38 73 LYS A CA 1
ATOM 550 C C . LYS A 1 73 ? -8.711 11.82 4.254 1 90.38 73 LYS A C 1
ATOM 552 O O . LYS A 1 73 ? -9.656 11.633 5.027 1 90.38 73 LYS A O 1
ATOM 557 N N . ARG A 1 74 ? -7.555 12.422 4.469 1 79.12 74 ARG A N 1
ATOM 558 C CA . ARG A 1 74 ? -7.57 13.234 5.676 1 79.12 74 ARG A CA 1
ATOM 559 C C . ARG A 1 74 ? -8.57 14.383 5.551 1 79.12 74 ARG A C 1
ATOM 561 O O . ARG A 1 74 ? -8.617 15.062 4.523 1 79.12 74 ARG A O 1
ATOM 568 N N . CYS A 1 75 ? -9.82 14.055 5.867 1 57.03 75 CYS A N 1
ATOM 569 C CA . CYS A 1 75 ? -10.789 15.148 5.859 1 57.03 75 CYS A CA 1
ATOM 570 C C . CYS A 1 75 ? -10.164 16.422 6.418 1 57.03 75 CYS A C 1
ATOM 572 O O . CYS A 1 75 ? -9.891 16.516 7.617 1 57.03 75 CYS A O 1
ATOM 574 N N . GLY A 1 76 ? -9.125 16.75 6.078 1 48.06 76 GLY A N 1
ATOM 575 C CA . GLY A 1 76 ? -8.828 18.078 6.566 1 48.06 76 GLY A CA 1
ATOM 576 C C . GLY A 1 76 ? -10 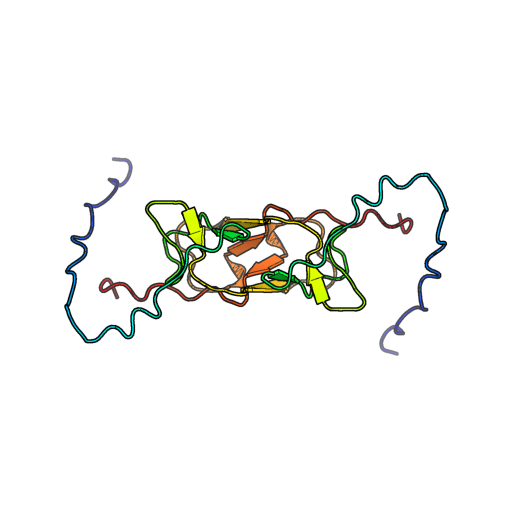19.031 6.453 1 48.06 76 GLY A C 1
ATOM 577 O O . GLY A 1 76 ? -10.992 18.719 5.789 1 48.06 76 GLY A O 1
ATOM 578 N N . THR A 1 77 ? -10.008 19.953 7.277 1 39.81 77 THR A N 1
ATOM 579 C CA . THR A 1 77 ? -10.867 21.125 7.398 1 39.81 77 THR A CA 1
ATOM 580 C C . THR A 1 77 ? -11.172 21.719 6.023 1 39.81 77 THR A C 1
ATOM 582 O O . THR A 1 77 ? -12.047 22.578 5.895 1 39.81 77 THR A O 1
ATOM 585 N N . GLU A 1 78 ? -10.367 21.422 4.895 1 34.88 78 GLU A N 1
ATOM 586 C CA . GLU A 1 78 ? -10.805 22.359 3.863 1 34.88 78 GLU A CA 1
ATOM 587 C C . GLU A 1 78 ? -12.102 21.891 3.209 1 34.88 78 GLU A C 1
ATOM 589 O O . GLU A 1 78 ? -12.531 22.453 2.201 1 34.88 78 GLU A O 1
ATOM 594 N N . CYS A 1 79 ? -12.664 20.766 3.574 1 27.27 79 CYS A N 1
ATOM 595 C CA . CYS A 1 79 ? -13.953 20.922 2.904 1 27.27 79 CYS A CA 1
ATOM 596 C C . CYS A 1 79 ? -14.656 22.188 3.383 1 27.27 79 CYS A C 1
ATOM 598 O O . CYS A 1 79 ? -14.508 22.594 4.543 1 27.27 79 CYS A O 1
ATOM 600 N N . MET B 1 1 ? -21.625 -16.672 -25.312 1 22.27 1 MET B N 1
ATOM 601 C CA . MET B 1 1 ? -21.125 -17.516 -24.234 1 22.27 1 MET B CA 1
ATOM 602 C C . MET B 1 1 ? -19.922 -16.859 -23.562 1 22.27 1 MET B C 1
ATOM 604 O O . MET B 1 1 ? -19.047 -16.312 -24.25 1 22.27 1 MET B O 1
ATOM 608 N N . TYR B 1 2 ? -19.938 -16.312 -22.328 1 29.59 2 TYR B N 1
ATOM 609 C CA . TYR B 1 2 ? -19.156 -15.43 -21.469 1 29.59 2 TYR B CA 1
ATOM 610 C C . TYR B 1 2 ? -17.797 -16.047 -21.172 1 29.59 2 TYR B C 1
ATOM 612 O O . TYR B 1 2 ? -17.656 -17.266 -21.047 1 29.59 2 TYR B O 1
ATOM 620 N N . ARG B 1 3 ? -16.781 -15.75 -21.844 1 30.25 3 ARG B N 1
ATOM 621 C CA . ARG B 1 3 ? -15.453 -16.359 -21.797 1 30.25 3 ARG B CA 1
ATOM 622 C C . ARG B 1 3 ? -15.094 -16.781 -20.375 1 30.25 3 ARG B C 1
ATOM 624 O O . ARG B 1 3 ? -15.484 -16.125 -19.406 1 30.25 3 ARG B O 1
ATOM 631 N N . SER B 1 4 ? -14.656 -18.156 -20.188 1 30.97 4 SER B N 1
ATOM 632 C CA . SER B 1 4 ? -14.195 -19.203 -19.281 1 30.97 4 SER B CA 1
ATOM 633 C C . SER B 1 4 ? -13.031 -18.719 -18.422 1 30.97 4 SER B C 1
ATOM 635 O O . SER B 1 4 ? -12.227 -17.891 -18.875 1 30.97 4 SER B O 1
ATOM 637 N N . PRO B 1 5 ? -13.016 -18.938 -17.125 1 37.25 5 PRO B N 1
ATOM 638 C CA . PRO B 1 5 ? -11.984 -18.812 -16.094 1 37.25 5 PRO B CA 1
ATOM 639 C C . PRO B 1 5 ? -10.68 -19.516 -16.453 1 37.25 5 PRO B C 1
ATOM 641 O O . PRO B 1 5 ? -10.656 -20.75 -16.562 1 37.25 5 PRO B O 1
ATOM 644 N N . GLU B 1 6 ? -9.992 -19.266 -17.578 1 36.5 6 GLU B N 1
ATOM 645 C CA . GLU B 1 6 ? -8.859 -20.078 -18.016 1 36.5 6 GLU B CA 1
ATOM 646 C C . GLU B 1 6 ? -8.062 -20.594 -16.812 1 36.5 6 GLU B C 1
ATOM 648 O O . GLU B 1 6 ? -8.047 -19.984 -15.75 1 36.5 6 GLU B O 1
ATOM 653 N N . PRO B 1 7 ? -7.551 -21.953 -16.953 1 38.56 7 PRO B N 1
ATOM 654 C CA . PRO B 1 7 ? -6.938 -22.875 -16 1 38.56 7 PRO B CA 1
ATOM 655 C C . PRO B 1 7 ? -5.879 -22.203 -15.125 1 38.56 7 PRO B C 1
ATOM 657 O O . PRO B 1 7 ? -5.383 -21.125 -15.461 1 38.56 7 PRO B O 1
ATOM 660 N N . ALA B 1 8 ? -5.559 -22.938 -14.016 1 38.91 8 ALA B N 1
ATOM 661 C CA . ALA B 1 8 ? -4.621 -22.922 -12.898 1 38.91 8 ALA B CA 1
ATOM 662 C C . ALA B 1 8 ? -3.18 -22.812 -13.391 1 38.91 8 ALA B C 1
ATOM 664 O O . ALA B 1 8 ? -2.68 -23.703 -14.078 1 38.91 8 ALA B O 1
ATOM 665 N N . ALA B 1 9 ? -2.717 -21.797 -14.008 1 38 9 ALA B N 1
ATOM 666 C CA . ALA B 1 9 ? -1.3 -21.719 -14.359 1 38 9 ALA B CA 1
ATOM 667 C C . ALA B 1 9 ? -0.447 -22.516 -13.367 1 38 9 ALA B C 1
ATOM 669 O O . ALA B 1 9 ? -0.549 -22.312 -12.148 1 38 9 ALA B O 1
ATOM 670 N N . VAL B 1 10 ? -0.108 -23.703 -13.797 1 38.12 10 VAL B N 1
ATOM 671 C CA . VAL B 1 10 ? 0.891 -24.562 -13.172 1 38.12 10 VAL B CA 1
ATOM 672 C C . VAL B 1 10 ? 2.107 -23.734 -12.766 1 38.12 10 VAL B C 1
ATOM 674 O O . VAL B 1 10 ? 2.547 -22.859 -13.516 1 38.12 10 VAL B O 1
ATOM 677 N N . THR B 1 11 ? 2.156 -23.359 -11.562 1 38.12 11 THR B N 1
ATOM 678 C CA . THR B 1 11 ? 3.324 -22.812 -10.891 1 38.12 11 THR B CA 1
ATOM 679 C C . THR B 1 11 ? 4.59 -23.562 -11.273 1 38.12 11 THR B C 1
ATOM 681 O O . THR B 1 11 ? 4.777 -24.719 -10.852 1 38.12 11 THR B O 1
ATOM 684 N N . SER B 1 12 ? 4.836 -23.766 -12.586 1 34.28 12 SER B N 1
ATOM 685 C CA . SER B 1 12 ? 6.191 -24.297 -12.742 1 34.28 12 SER B CA 1
ATOM 686 C C . SER B 1 12 ? 7.156 -23.625 -11.766 1 34.28 12 SER B C 1
ATOM 688 O O . SER B 1 12 ? 7.344 -22.406 -11.805 1 34.28 12 SER B O 1
ATOM 690 N N . PHE B 1 13 ? 7.273 -24.281 -10.656 1 38.78 13 PHE B N 1
ATOM 691 C CA . PHE B 1 13 ? 8.297 -24.016 -9.656 1 38.78 13 PHE B CA 1
ATOM 692 C C . PHE B 1 13 ? 9.672 -23.906 -10.305 1 38.78 13 PHE B C 1
ATOM 694 O O . PHE B 1 13 ? 10.336 -24.922 -10.547 1 38.78 13 PHE B O 1
ATOM 701 N N . ARG B 1 14 ? 9.977 -23.422 -11.523 1 36.91 14 ARG B N 1
ATOM 702 C CA . ARG B 1 14 ? 11.391 -23.391 -11.883 1 36.91 14 ARG B CA 1
ATOM 703 C C . ARG B 1 14 ? 12.25 -23.062 -10.672 1 36.91 14 ARG B C 1
ATOM 705 O O . ARG B 1 14 ? 11.961 -22.125 -9.938 1 36.91 14 ARG B O 1
ATOM 712 N N . THR B 1 15 ? 12.914 -24.062 -10.148 1 39.91 15 THR B N 1
ATOM 713 C CA . THR B 1 15 ? 13.969 -24.141 -9.148 1 39.91 15 THR B CA 1
ATOM 714 C C . THR B 1 15 ? 14.922 -22.953 -9.273 1 39.91 15 THR B C 1
ATOM 716 O O . THR B 1 15 ? 16.078 -23.047 -8.867 1 39.91 15 THR B O 1
ATOM 719 N N . GLY B 1 16 ? 14.93 -22.438 -10.555 1 37.91 16 GLY B N 1
ATOM 720 C CA . GLY B 1 16 ? 16.031 -21.484 -10.562 1 37.91 16 GLY B CA 1
ATOM 721 C C . GLY B 1 16 ? 16.219 -20.781 -9.234 1 37.91 16 GLY B C 1
ATOM 722 O O . GLY B 1 16 ? 15.297 -20.75 -8.406 1 37.91 16 GLY B O 1
ATOM 723 N N . ALA B 1 17 ? 17.5 -20.719 -8.828 1 36.28 17 ALA B N 1
ATOM 724 C CA . ALA B 1 17 ? 18 -20.062 -7.629 1 36.28 17 ALA B CA 1
ATOM 725 C C . ALA B 1 17 ? 17.203 -18.781 -7.336 1 36.28 17 ALA B C 1
ATOM 727 O O . ALA B 1 17 ? 17.5 -17.719 -7.887 1 36.28 17 ALA B O 1
ATOM 728 N N . ILE B 1 18 ? 15.992 -18.859 -7.812 1 36.84 18 ILE B N 1
ATOM 729 C CA . ILE B 1 18 ? 15.172 -17.672 -7.609 1 36.84 18 ILE B CA 1
ATOM 730 C C . ILE B 1 18 ? 15.555 -16.984 -6.297 1 36.84 18 ILE B C 1
ATOM 732 O O . ILE B 1 18 ? 15.547 -17.625 -5.238 1 36.84 18 ILE B O 1
ATOM 736 N N . ILE B 1 19 ? 16.562 -16.328 -6.25 1 39.41 19 ILE B N 1
ATOM 737 C CA 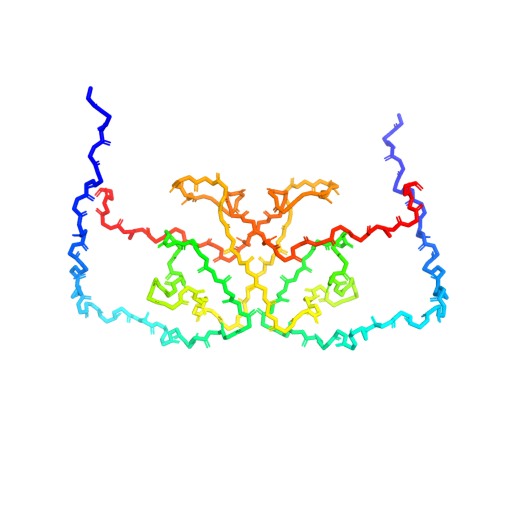. ILE B 1 19 ? 16.781 -15.406 -5.141 1 39.41 19 ILE B CA 1
ATOM 738 C C . ILE B 1 19 ? 15.43 -15.078 -4.488 1 39.41 19 ILE B C 1
ATOM 740 O O . ILE B 1 19 ? 14.633 -14.328 -5.043 1 39.41 19 ILE B O 1
ATOM 744 N N . MET B 1 20 ? 14.578 -16.125 -4.371 1 39.28 20 MET B N 1
ATOM 745 C CA . MET B 1 20 ? 13.367 -15.984 -3.562 1 39.28 20 MET B CA 1
ATOM 746 C C . MET B 1 20 ? 13.602 -15.031 -2.395 1 39.28 20 MET B C 1
ATOM 748 O O . MET B 1 20 ? 14.203 -15.414 -1.391 1 39.28 20 MET B O 1
ATOM 752 N N . GLU B 1 21 ? 14.211 -14.023 -2.68 1 45.5 21 GLU B N 1
ATOM 753 C CA . GLU B 1 21 ? 14.297 -13.172 -1.497 1 45.5 21 GLU B CA 1
ATOM 754 C C . GLU B 1 21 ? 13.211 -13.523 -0.483 1 45.5 21 GLU B C 1
ATOM 756 O O . GLU B 1 21 ? 12.039 -13.633 -0.838 1 45.5 21 GLU B O 1
ATOM 761 N N . ILE B 1 22 ? 13.562 -14.695 0.292 1 51.88 22 ILE B N 1
ATOM 762 C CA . ILE B 1 22 ? 12.75 -15.07 1.446 1 51.88 22 ILE B CA 1
ATOM 763 C C . ILE B 1 22 ? 11.758 -13.953 1.763 1 51.88 22 ILE B C 1
ATOM 765 O O . ILE B 1 22 ? 12.133 -12.914 2.305 1 51.88 22 ILE B O 1
ATOM 769 N N . LYS B 1 23 ? 10.852 -13.891 0.838 1 59.5 23 LYS B N 1
ATOM 770 C CA . LYS B 1 23 ? 9.812 -12.906 1.097 1 59.5 23 LYS B CA 1
ATOM 771 C C . LYS B 1 23 ? 9.109 -13.172 2.426 1 59.5 23 LYS B C 1
ATOM 773 O O . LYS B 1 23 ? 8.586 -14.266 2.645 1 59.5 23 LYS B O 1
ATOM 778 N N . LYS B 1 24 ? 9.742 -12.633 3.488 1 74.75 24 LYS B N 1
ATOM 779 C CA . LYS B 1 24 ? 9.047 -12.648 4.773 1 74.75 24 LYS B CA 1
ATOM 780 C C . LYS B 1 24 ? 7.672 -12 4.668 1 74.75 24 LYS B C 1
ATOM 782 O O . LYS B 1 24 ? 7.484 -11.055 3.893 1 74.75 24 LYS B O 1
ATOM 787 N N . LYS B 1 25 ? 6.793 -12.797 4.98 1 87.44 25 LYS B N 1
ATOM 788 C CA . LYS B 1 25 ? 5.418 -12.312 5.066 1 87.44 25 LYS B CA 1
ATOM 789 C C . LYS B 1 25 ? 5.332 -11.047 5.918 1 87.44 25 LYS B C 1
ATOM 791 O O . LYS B 1 25 ? 5.676 -11.062 7.102 1 87.44 25 LYS B O 1
ATOM 796 N N . ASN B 1 26 ? 5.137 -10.008 5.238 1 92.88 26 ASN B N 1
ATOM 797 C CA . ASN B 1 26 ? 4.898 -8.781 5.996 1 92.88 26 ASN B CA 1
ATOM 798 C C . ASN B 1 26 ? 3.451 -8.68 6.461 1 92.88 26 ASN B C 1
ATOM 800 O O . ASN B 1 26 ? 2.551 -8.438 5.652 1 92.88 26 ASN B O 1
ATOM 804 N N . SER B 1 27 ? 3.234 -8.906 7.648 1 93.31 27 SER B N 1
ATOM 805 C CA . SER B 1 27 ? 1.884 -8.906 8.203 1 93.31 27 SER B CA 1
ATOM 806 C C . SER B 1 27 ? 1.302 -7.496 8.242 1 93.31 27 SER B C 1
ATOM 808 O O . SER B 1 27 ? 0.105 -7.32 8.477 1 93.31 27 SER B O 1
ATOM 810 N N . ASN B 1 28 ? 2.105 -6.566 7.98 1 94.75 28 ASN B N 1
ATOM 811 C CA . ASN B 1 28 ? 1.639 -5.184 8.023 1 94.75 28 ASN B CA 1
ATOM 812 C C . ASN B 1 28 ? 1.115 -4.73 6.66 1 94.75 28 ASN B C 1
ATOM 814 O O . ASN B 1 28 ? 0.447 -3.701 6.559 1 94.75 28 ASN B O 1
ATOM 818 N N . ILE B 1 29 ? 1.362 -5.547 5.672 1 95.44 29 ILE B N 1
ATOM 819 C CA . ILE B 1 29 ? 0.977 -5.152 4.32 1 95.44 29 ILE B CA 1
ATOM 820 C C . ILE B 1 29 ? 0.179 -6.277 3.662 1 95.44 29 ILE B C 1
ATOM 822 O O . ILE B 1 29 ? 0.75 -7.281 3.236 1 95.44 29 ILE B O 1
ATOM 826 N N . HIS B 1 30 ? -1.122 -6.074 3.627 1 96.12 30 HIS B N 1
ATOM 827 C CA . HIS B 1 30 ? -1.96 -6.992 2.863 1 96.12 30 HIS B CA 1
ATOM 828 C C . HIS B 1 30 ? -2 -6.605 1.389 1 96.12 30 HIS B C 1
ATOM 830 O O . HIS B 1 30 ? -2.213 -5.438 1.056 1 96.12 30 HIS B O 1
ATOM 836 N N . CYS B 1 31 ? -1.721 -7.445 0.562 1 94.69 31 CYS B N 1
ATOM 837 C CA . CYS B 1 31 ? -1.729 -7.211 -0.877 1 94.69 31 CYS B CA 1
ATOM 838 C C . CYS B 1 31 ? -2.658 -8.195 -1.583 1 94.69 31 CYS B C 1
ATOM 840 O O . CYS B 1 31 ? -2.479 -9.406 -1.484 1 94.69 31 CYS B O 1
ATOM 842 N N . SER B 1 32 ? -3.695 -7.777 -2.25 1 94.12 32 SER B N 1
ATOM 843 C CA . SER B 1 32 ? -4.641 -8.633 -2.963 1 94.12 32 SER B CA 1
ATOM 844 C C . SER B 1 32 ? -4.34 -8.664 -4.457 1 94.12 32 SER B C 1
ATOM 846 O O . SER B 1 32 ? -5.125 -9.188 -5.246 1 94.12 32 SER B O 1
ATOM 848 N N . VAL B 1 33 ? -3.277 -8.055 -4.805 1 94.19 33 VAL B N 1
ATOM 849 C CA . VAL B 1 33 ? -2.873 -8.016 -6.203 1 94.19 33 VAL B CA 1
ATOM 850 C C . VAL B 1 33 ? -2.061 -9.266 -6.539 1 94.19 33 VAL B C 1
ATOM 852 O O . VAL B 1 33 ? -0.846 -9.305 -6.332 1 94.19 33 VAL B O 1
ATOM 855 N N . THR B 1 34 ? -2.637 -10.234 -7.031 1 91.12 34 THR B N 1
ATOM 856 C CA . THR B 1 34 ? -2 -11.516 -7.289 1 91.12 34 THR B CA 1
ATOM 857 C C . THR B 1 34 ? -0.977 -11.398 -8.414 1 91.12 34 THR B C 1
ATOM 859 O O . THR B 1 34 ? -0.099 -12.258 -8.555 1 91.12 34 THR B O 1
ATOM 862 N N . GLN B 1 35 ? -1.113 -10.328 -9.195 1 90.31 35 GLN B N 1
ATOM 863 C CA . GLN B 1 35 ? -0.197 -10.102 -10.312 1 90.31 35 GLN B CA 1
ATOM 864 C C . GLN B 1 35 ? 1.106 -9.469 -9.828 1 90.31 35 GLN B C 1
ATOM 866 O O . GLN B 1 35 ? 2.072 -9.375 -10.594 1 90.31 35 GLN B O 1
ATOM 871 N N . CYS B 1 36 ? 1.163 -9.117 -8.594 1 92.12 36 CYS B N 1
ATOM 872 C CA . CYS B 1 36 ? 2.371 -8.523 -8.039 1 92.12 36 CYS B CA 1
ATOM 873 C C . CYS B 1 36 ? 3.406 -9.586 -7.703 1 92.12 36 CYS B C 1
ATOM 875 O O . CYS B 1 36 ? 3.07 -10.625 -7.121 1 92.12 36 CYS B O 1
ATOM 877 N N . LYS B 1 37 ? 4.602 -9.336 -8.023 1 89.69 37 LYS B N 1
ATOM 878 C CA . LYS B 1 37 ? 5.707 -10.258 -7.773 1 89.69 37 LYS B CA 1
ATOM 879 C C . LYS B 1 37 ? 5.918 -10.477 -6.277 1 89.69 37 LYS B C 1
ATOM 881 O O . LYS B 1 37 ? 6.375 -11.547 -5.859 1 89.69 37 LYS B O 1
ATOM 886 N N . HIS B 1 38 ? 5.543 -9.539 -5.48 1 92.31 38 HIS B N 1
ATOM 887 C CA . HIS B 1 38 ? 5.785 -9.586 -4.043 1 92.31 38 HIS B CA 1
ATOM 888 C C . HIS B 1 38 ? 4.566 -10.109 -3.293 1 92.31 38 HIS B C 1
ATOM 890 O O . HIS B 1 38 ? 4.617 -10.305 -2.078 1 92.31 38 HIS B O 1
ATOM 896 N N . ASN B 1 39 ? 3.49 -10.312 -4.043 1 92.44 39 ASN B N 1
ATOM 897 C CA . ASN B 1 39 ? 2.27 -10.812 -3.424 1 92.44 39 ASN B CA 1
ATOM 898 C C . ASN B 1 39 ? 2.385 -12.297 -3.082 1 92.44 39 ASN B C 1
ATOM 900 O O . ASN B 1 39 ? 2.814 -13.102 -3.914 1 92.44 39 ASN B O 1
ATOM 904 N N . MET B 1 40 ? 2.109 -12.508 -1.872 1 89.75 40 MET B N 1
ATOM 905 C CA . MET B 1 40 ? 1.963 -13.906 -1.481 1 89.75 40 MET B CA 1
ATOM 906 C C . MET B 1 40 ? 0.547 -14.398 -1.756 1 89.75 40 MET B C 1
ATOM 908 O O . MET B 1 40 ? -0.341 -14.25 -0.913 1 89.75 40 MET B O 1
ATOM 912 N N . VAL B 1 41 ? 0.356 -14.922 -2.867 1 84.5 41 VAL B N 1
ATOM 913 C CA . VAL B 1 41 ? -0.941 -15.266 -3.438 1 84.5 41 VAL B CA 1
ATOM 914 C C . VAL B 1 41 ? -1.713 -16.156 -2.467 1 84.5 41 VAL B C 1
ATOM 916 O O . VAL B 1 41 ? -2.936 -16.047 -2.354 1 84.5 41 VAL B O 1
ATOM 919 N N . SER B 1 42 ? -1.023 -16.891 -1.731 1 85.38 42 SER B N 1
ATOM 920 C CA . SER B 1 42 ? -1.677 -17.812 -0.812 1 85.38 42 SER B CA 1
ATOM 921 C C . SER B 1 42 ? -2.193 -17.094 0.427 1 85.38 42 SER B C 1
ATOM 923 O O . SER B 1 42 ? -3.227 -17.469 0.985 1 85.38 42 SER B O 1
ATOM 925 N N . GLU B 1 43 ? -1.574 -16.031 0.854 1 87.56 43 GLU B N 1
ATOM 926 C CA . GLU B 1 43 ? -1.933 -15.367 2.104 1 87.56 43 GLU B CA 1
ATOM 927 C C . GLU B 1 43 ? -2.396 -13.938 1.852 1 87.56 43 GLU B C 1
ATOM 929 O O . GLU B 1 43 ? -3.016 -13.32 2.719 1 87.56 43 GLU B O 1
ATOM 934 N N . ASN B 1 44 ? -2.287 -13.445 0.678 1 91.81 44 ASN B N 1
ATOM 935 C CA . ASN B 1 44 ? -2.633 -12.078 0.321 1 91.81 44 ASN B CA 1
ATOM 936 C C . ASN B 1 44 ? -1.831 -11.062 1.137 1 91.81 44 ASN B C 1
ATOM 938 O O . ASN B 1 44 ? -2.387 -10.086 1.636 1 91.81 44 ASN B O 1
ATOM 942 N N . TYR B 1 45 ? -0.644 -11.352 1.441 1 94.12 45 TYR B N 1
ATOM 943 C CA . TYR B 1 45 ? 0.301 -10.453 2.096 1 94.12 45 TYR B CA 1
ATOM 944 C C . TYR B 1 45 ? 1.452 -10.102 1.162 1 94.12 45 TYR B C 1
ATOM 946 O O . TYR B 1 45 ? 1.7 -10.805 0.178 1 94.12 45 TYR B O 1
ATOM 954 N N . CYS B 1 46 ? 2.01 -9.008 1.473 1 93.56 46 CYS B N 1
ATOM 955 C CA . CYS B 1 46 ? 3.188 -8.594 0.72 1 93.56 46 CYS B CA 1
ATOM 956 C C . CYS B 1 46 ? 4.449 -9.25 1.271 1 93.56 46 CYS B C 1
ATOM 958 O O . CYS B 1 46 ? 4.602 -9.383 2.486 1 93.56 46 CYS B O 1
ATOM 960 N N . GLY B 1 47 ? 5.285 -9.625 0.468 1 92.62 47 GLY B N 1
ATOM 961 C CA . GLY B 1 47 ? 6.52 -10.266 0.883 1 92.62 47 GLY B CA 1
ATOM 962 C C . GLY B 1 47 ? 7.664 -9.289 1.081 1 92.62 47 GLY B C 1
ATOM 963 O O . GLY B 1 47 ? 8.75 -9.68 1.511 1 92.62 47 GLY B O 1
ATOM 964 N N . LEU B 1 48 ? 7.371 -8.023 0.864 1 93.12 48 LEU B N 1
ATOM 965 C CA . LEU B 1 48 ? 8.398 -7.004 1.051 1 93.12 48 LEU B CA 1
ATOM 966 C C . LEU B 1 48 ? 8.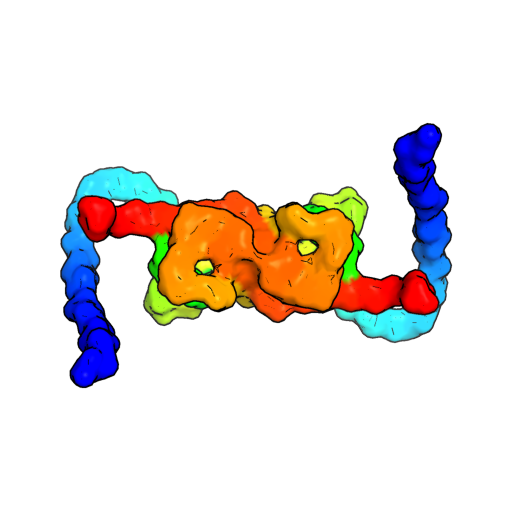422 -6.508 2.492 1 93.12 48 LEU B C 1
ATOM 968 O O . LEU B 1 48 ? 7.398 -6.551 3.182 1 93.12 48 LEU B O 1
ATOM 972 N N . ASP B 1 49 ? 9.57 -6.164 2.99 1 91.69 49 ASP B N 1
ATOM 973 C CA . ASP B 1 49 ? 9.68 -5.617 4.34 1 91.69 49 ASP B CA 1
ATOM 974 C C . ASP B 1 49 ? 9.07 -4.219 4.418 1 91.69 49 ASP B C 1
ATOM 976 O O . ASP B 1 49 ? 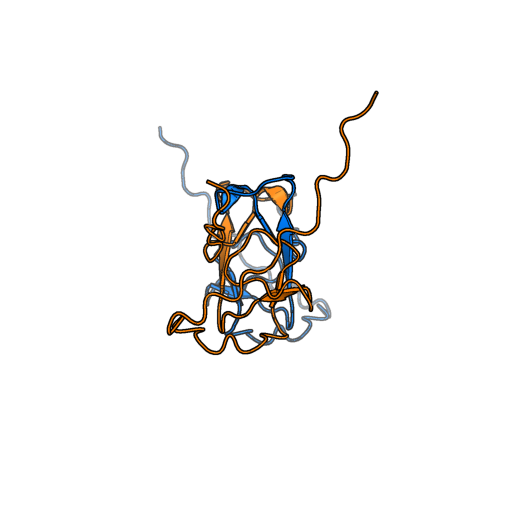8.555 -3.82 5.465 1 91.69 49 ASP B O 1
ATOM 980 N N . CYS B 1 50 ? 9.195 -3.539 3.307 1 93.88 50 CYS B N 1
ATOM 981 C CA . CYS B 1 50 ? 8.68 -2.176 3.262 1 93.88 50 CYS B CA 1
ATOM 982 C C . CYS B 1 50 ? 8.195 -1.821 1.861 1 93.88 50 CYS B C 1
ATOM 984 O O . CYS B 1 50 ? 8.812 -2.221 0.869 1 93.88 50 CYS B O 1
ATOM 986 N N . ILE B 1 51 ? 7.051 -1.262 1.821 1 96.06 51 ILE B N 1
ATOM 987 C CA . ILE B 1 51 ? 6.547 -0.792 0.536 1 96.06 51 ILE B CA 1
ATOM 988 C C . ILE B 1 51 ? 6.383 0.726 0.568 1 96.06 51 ILE B C 1
ATOM 990 O O . ILE B 1 51 ? 6.516 1.349 1.624 1 96.06 51 ILE B O 1
ATOM 994 N N . CYS B 1 52 ? 6.246 1.327 -0.636 1 96.06 52 CYS B N 1
ATOM 995 C CA . CYS B 1 52 ? 6.02 2.764 -0.751 1 96.06 52 CYS B CA 1
ATOM 996 C C . CYS B 1 52 ? 4.699 3.053 -1.456 1 96.06 52 CYS B C 1
ATOM 998 O O . CYS B 1 52 ? 4.48 2.604 -2.584 1 96.06 52 CYS B O 1
ATOM 1000 N N . VAL B 1 53 ? 3.791 3.59 -0.656 1 97.12 53 VAL B N 1
ATOM 1001 C CA . VAL B 1 53 ? 2.514 4 -1.229 1 97.12 53 VAL B CA 1
ATOM 1002 C C . VAL B 1 53 ? 2.607 5.445 -1.72 1 97.12 53 VAL B C 1
ATOM 1004 O O . VAL B 1 53 ? 3.047 6.328 -0.983 1 97.12 53 VAL B O 1
ATOM 1007 N N . GLY B 1 54 ? 2.27 5.621 -2.945 1 96.44 54 GLY B N 1
ATOM 1008 C CA . GLY B 1 54 ? 2.258 6.953 -3.529 1 96.44 54 GLY B CA 1
ATOM 1009 C C . GLY B 1 54 ? 0.941 7.301 -4.203 1 96.44 54 GLY B C 1
ATOM 1010 O O . GLY B 1 54 ? -0.061 6.609 -4.008 1 96.44 54 GLY B O 1
ATOM 1011 N N . THR B 1 55 ? 0.904 8.398 -4.789 1 95.69 55 THR B N 1
ATOM 1012 C CA . THR B 1 55 ? -0.266 8.859 -5.527 1 95.69 55 THR B CA 1
ATOM 1013 C C . THR B 1 55 ? 0.146 9.477 -6.863 1 95.69 55 THR B C 1
ATOM 1015 O O . THR B 1 55 ? 1.224 10.062 -6.973 1 95.69 55 THR B O 1
ATOM 1018 N N . HIS B 1 56 ? -0.573 9.211 -7.895 1 93.62 56 HIS B N 1
ATOM 1019 C CA . HIS B 1 56 ? -0.326 9.797 -9.211 1 93.62 56 HIS B CA 1
ATOM 1020 C C . HIS B 1 56 ? -1.186 11.031 -9.43 1 93.62 56 HIS B C 1
ATOM 1022 O O . HIS B 1 56 ? -1.095 11.68 -10.484 1 93.62 56 HIS B O 1
ATOM 1028 N N . GLU B 1 57 ? -2.018 11.281 -8.445 1 92.12 57 GLU B N 1
ATOM 1029 C CA . GLU B 1 57 ? -2.869 12.469 -8.477 1 92.12 57 GLU B CA 1
ATOM 1030 C C . GLU B 1 57 ? -2.396 13.516 -7.473 1 92.12 57 GLU B C 1
ATOM 1032 O O . GLU B 1 57 ? -1.742 13.18 -6.48 1 92.12 57 GLU B O 1
ATOM 1037 N N . SER B 1 58 ? -2.639 14.789 -7.746 1 88.75 58 SER B N 1
ATOM 1038 C CA . SER B 1 58 ? -2.242 15.867 -6.852 1 88.75 58 SER B CA 1
ATOM 1039 C C . SER B 1 58 ? -3.113 15.898 -5.598 1 88.75 58 SER B C 1
ATOM 1041 O O . SER B 1 58 ? -2.652 16.297 -4.523 1 88.75 58 SER B O 1
ATOM 1043 N N . ASN B 1 59 ? -4.395 15.508 -5.777 1 90.5 59 ASN B N 1
ATOM 1044 C CA . ASN B 1 59 ? -5.34 15.5 -4.668 1 90.5 59 ASN B CA 1
ATOM 1045 C C . ASN B 1 59 ? -6.113 14.18 -4.605 1 90.5 59 ASN B C 1
ATOM 1047 O O . ASN B 1 59 ? -7.254 14.109 -5.062 1 90.5 59 ASN B O 1
ATOM 1051 N N . PRO B 1 60 ? -5.426 13.203 -3.943 1 93.69 60 PRO B N 1
ATOM 1052 C CA . PRO B 1 60 ? -6.121 11.914 -3.846 1 93.69 60 PRO B CA 1
ATOM 1053 C C . PRO B 1 60 ? -7.316 11.961 -2.9 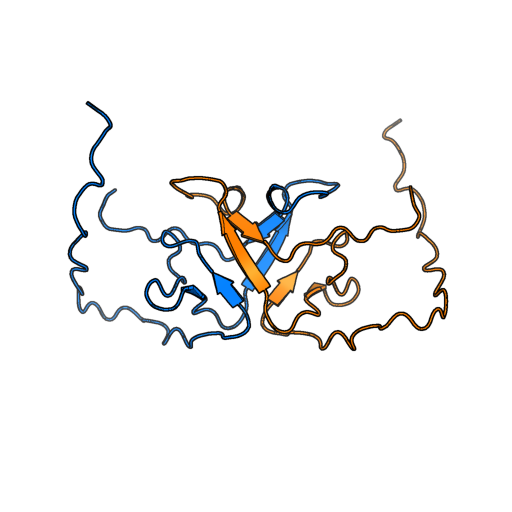1 93.69 60 PRO B C 1
ATOM 1055 O O . PRO B 1 60 ? -7.203 12.469 -1.778 1 93.69 60 PRO B O 1
ATOM 1058 N N . THR B 1 61 ? -8.555 11.492 -3.342 1 92.06 61 THR B N 1
ATOM 1059 C CA . THR B 1 61 ? -9.766 11.492 -2.529 1 92.06 61 THR B CA 1
ATOM 1060 C C . THR B 1 61 ? -10.32 10.078 -2.385 1 92.06 61 THR B C 1
ATOM 1062 O O . THR B 1 61 ? -11.156 9.82 -1.514 1 92.06 61 THR B O 1
ATOM 1065 N N . VAL B 1 62 ? -9.805 9.258 -3.381 1 93.44 62 VAL B N 1
ATOM 1066 C CA . VAL B 1 62 ? -10.25 7.867 -3.371 1 93.44 62 VAL B CA 1
ATOM 1067 C C . VAL B 1 62 ? -9.047 6.938 -3.412 1 93.44 62 VAL B C 1
ATOM 1069 O O . VAL B 1 62 ? -7.945 7.352 -3.793 1 93.44 62 VAL B O 1
ATOM 1072 N N . PRO B 1 63 ? -9.102 5.715 -2.916 1 96.25 63 PRO B N 1
ATOM 1073 C CA . PRO B 1 63 ? -7.992 4.754 -2.902 1 96.25 63 PRO B CA 1
ATOM 1074 C C . PRO B 1 63 ? -7.387 4.535 -4.285 1 96.25 63 PRO B C 1
ATOM 1076 O O . PRO B 1 63 ? -6.18 4.293 -4.406 1 96.25 63 PRO B O 1
ATOM 1079 N N . GLU B 1 64 ? -8.266 4.707 -5.352 1 95.06 64 GLU B N 1
ATOM 1080 C CA . GLU B 1 64 ? -7.824 4.457 -6.719 1 95.06 64 GLU B CA 1
ATOM 1081 C C . GLU B 1 64 ? -6.793 5.488 -7.164 1 95.06 64 GLU B C 1
ATOM 1083 O O . GLU B 1 64 ? -6.07 5.277 -8.141 1 95.06 64 GLU B O 1
ATOM 1088 N N . CYS B 1 65 ? -6.734 6.617 -6.371 1 95.25 65 CYS B N 1
ATOM 1089 C CA . CYS B 1 65 ? -5.758 7.656 -6.688 1 95.25 65 CYS B CA 1
ATOM 1090 C C . CYS B 1 65 ? -4.398 7.328 -6.09 1 95.25 65 CYS B C 1
ATOM 1092 O O . CYS B 1 65 ? -3.396 7.961 -6.43 1 95.25 65 CYS B O 1
ATOM 1094 N N . THR B 1 66 ? -4.355 6.363 -5.215 1 97.25 66 THR B N 1
ATOM 1095 C CA . THR B 1 66 ? -3.094 5.945 -4.609 1 97.25 66 THR B CA 1
ATOM 1096 C C . THR B 1 66 ? -2.525 4.727 -5.336 1 97.25 66 THR B C 1
ATOM 1098 O O . THR B 1 66 ? -3.23 4.074 -6.105 1 97.25 66 THR B O 1
ATOM 1101 N N . ASN B 1 67 ? -1.32 4.535 -5.254 1 96.62 67 ASN B N 1
ATOM 1102 C CA . ASN B 1 67 ? -0.677 3.385 -5.879 1 96.62 67 ASN B CA 1
ATOM 1103 C C . ASN B 1 67 ? 0.447 2.83 -5.008 1 96.62 67 ASN B C 1
ATOM 1105 O O . ASN B 1 67 ? 1.037 3.559 -4.207 1 96.62 67 ASN B O 1
ATOM 1109 N N . CYS B 1 68 ? 0.579 1.62 -5.051 1 97 68 CYS B N 1
ATOM 1110 C CA . CYS B 1 68 ? 1.755 0.999 -4.453 1 97 68 CYS B CA 1
ATOM 1111 C C . CYS B 1 68 ? 2.965 1.127 -5.371 1 97 68 CYS B C 1
ATOM 1113 O O . CYS B 1 68 ? 3.033 0.469 -6.41 1 97 68 CYS B O 1
ATOM 1115 N N . ASP B 1 69 ? 3.91 1.928 -4.98 1 96.62 69 ASP B N 1
ATOM 1116 C CA . ASP B 1 69 ? 5.094 2.166 -5.805 1 96.62 69 ASP B CA 1
ATOM 1117 C C . ASP B 1 69 ? 6.023 0.957 -5.789 1 96.62 69 ASP B C 1
ATOM 1119 O O . ASP B 1 69 ? 6.934 0.859 -6.617 1 96.62 69 ASP B O 1
ATOM 1123 N N . SER B 1 70 ? 5.793 0.019 -4.934 1 95.44 70 SER B N 1
ATOM 1124 C CA . SER B 1 70 ? 6.598 -1.194 -4.832 1 95.44 70 SER B CA 1
ATOM 1125 C C . SER B 1 70 ? 6.008 -2.32 -5.676 1 95.44 70 SER B C 1
ATOM 1127 O O . SER B 1 70 ? 6.562 -3.42 -5.723 1 95.44 70 SER B O 1
ATOM 1129 N N . PHE B 1 71 ? 4.898 -1.971 -6.367 1 94.81 71 PHE B N 1
ATOM 1130 C CA . PHE B 1 71 ? 4.254 -2.971 -7.211 1 94.81 71 PHE B CA 1
ATOM 1131 C C . PHE B 1 71 ? 5.164 -3.367 -8.367 1 94.81 71 PHE B C 1
ATOM 1133 O O . PHE B 1 71 ? 5.73 -2.506 -9.039 1 94.81 71 PHE B O 1
ATOM 1140 N N . VAL B 1 72 ? 5.426 -4.648 -8.484 1 92.38 72 VAL B N 1
ATOM 1141 C CA . VAL B 1 72 ? 6.176 -5.219 -9.602 1 92.38 72 VAL B CA 1
ATOM 1142 C C . VAL B 1 72 ? 5.387 -6.371 -10.219 1 92.38 72 VAL B C 1
ATOM 1144 O O . VAL B 1 72 ? 5.012 -7.32 -9.523 1 92.38 72 VAL B O 1
ATOM 1147 N N . LYS B 1 73 ? 5.07 -6.07 -11.453 1 90.62 73 LYS B N 1
ATOM 1148 C CA . LYS B 1 73 ? 4.32 -7.113 -12.141 1 90.62 73 LYS B CA 1
ATOM 1149 C C . LYS B 1 73 ? 5.098 -8.43 -12.156 1 90.62 73 LYS B C 1
ATOM 1151 O O . LYS B 1 73 ? 6.293 -8.445 -12.461 1 90.62 73 LYS B O 1
ATOM 1156 N N . ARG B 1 74 ? 4.367 -9.367 -11.602 1 79.5 74 ARG B N 1
ATOM 1157 C CA . ARG B 1 74 ? 4.996 -10.688 -11.672 1 79.5 74 ARG B CA 1
ATOM 1158 C C . ARG B 1 74 ? 5.141 -11.148 -13.125 1 79.5 74 ARG B C 1
ATOM 1160 O O . ARG B 1 74 ? 4.203 -11.016 -13.914 1 79.5 74 ARG B O 1
ATOM 1167 N N . CYS B 1 75 ? 6.227 -10.711 -13.727 1 57.94 75 CYS B N 1
ATOM 1168 C CA . CYS B 1 75 ? 6.453 -11.211 -15.078 1 57.94 75 CYS B CA 1
ATOM 1169 C C . CYS B 1 75 ? 6.09 -12.688 -15.188 1 57.94 75 CYS B C 1
ATOM 1171 O O . CYS B 1 75 ? 6.777 -13.539 -14.625 1 57.94 75 CYS B O 1
ATOM 1173 N N . GLY B 1 76 ? 5.121 -13.086 -14.695 1 48.66 76 GLY B N 1
ATOM 1174 C CA . GLY B 1 76 ? 4.891 -14.469 -15.078 1 48.66 76 GLY B CA 1
ATOM 1175 C C . GLY B 1 76 ? 5.133 -14.727 -16.547 1 48.66 76 GLY B C 1
ATOM 1176 O O . GLY B 1 76 ? 5.246 -13.789 -17.344 1 48.66 76 GLY B O 1
ATOM 1177 N N . THR B 1 77 ? 5.551 -15.875 -16.797 1 40.03 77 THR B N 1
ATOM 1178 C CA . THR B 1 77 ? 5.758 -16.578 -18.062 1 40.03 77 THR B CA 1
ATOM 1179 C C . THR B 1 77 ? 4.641 -16.266 -19.047 1 40.03 77 THR B C 1
ATOM 1181 O O . THR B 1 77 ? 4.68 -16.688 -20.203 1 40.03 77 THR B O 1
ATOM 1184 N N . GLU B 1 78 ? 3.461 -15.625 -18.594 1 35.69 78 GLU B N 1
ATOM 1185 C CA . GLU B 1 78 ? 2.576 -15.75 -19.75 1 35.69 78 GLU B CA 1
ATOM 1186 C C . GLU B 1 78 ? 2.963 -14.766 -20.844 1 35.69 78 GLU B C 1
ATOM 1188 O O . GLU B 1 78 ? 2.232 -14.602 -21.828 1 35.69 78 GLU B O 1
ATOM 1193 N N . CYS B 1 79 ? 3.996 -13.945 -20.656 1 27.22 79 CYS B N 1
ATOM 1194 C CA . CYS B 1 79 ? 4.113 -13.484 -22.031 1 27.22 79 CYS B CA 1
ATOM 1195 C C . CYS B 1 79 ? 4.359 -14.656 -22.984 1 27.22 79 CYS B C 1
ATOM 1197 O O . CYS B 1 79 ? 4.973 -15.648 -22.609 1 27.22 79 CYS B O 1
#